Protein AF-A0A2V7YGU9-F1 (afdb_monomer_lite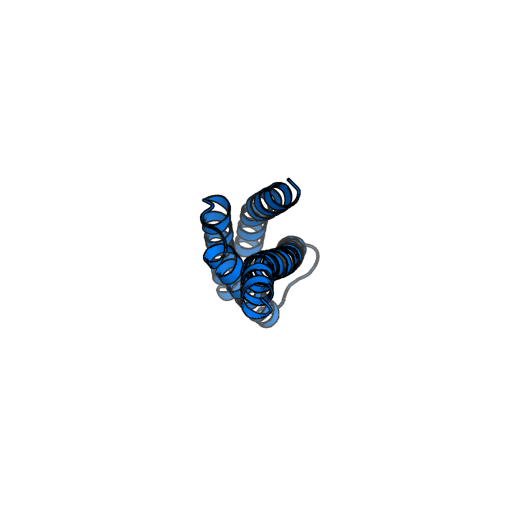)

Structure (mmCIF, N/CA/C/O backbone):
data_AF-A0A2V7YGU9-F1
#
_entry.id   AF-A0A2V7YGU9-F1
#
loop_
_atom_site.group_PDB
_atom_site.id
_atom_site.type_symbol
_atom_site.label_atom_id
_atom_site.label_alt_id
_atom_site.label_comp_id
_atom_site.label_asym_id
_atom_site.label_entity_id
_atom_site.label_seq_id
_atom_site.pdbx_PDB_ins_code
_atom_site.Cartn_x
_atom_site.Cartn_y
_atom_site.Cartn_z
_atom_site.occupancy
_atom_site.B_iso_or_equiv
_atom_site.auth_seq_id
_atom_site.auth_comp_id
_atom_site.auth_asym_id
_atom_site.auth_atom_id
_atom_site.pdbx_PDB_model_num
ATOM 1 N N . MET A 1 1 ? 8.454 -3.080 -47.180 1.00 52.47 1 MET A N 1
ATOM 2 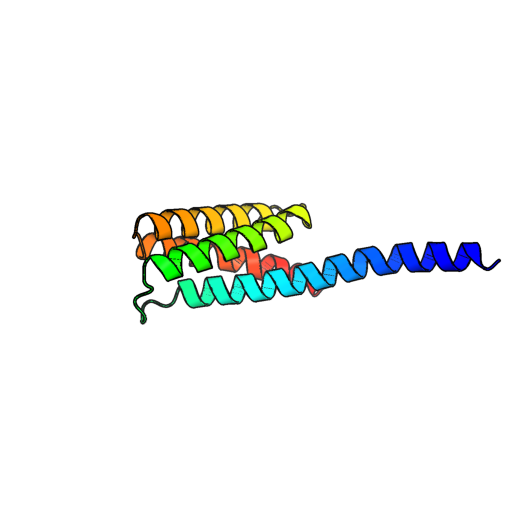C CA . MET A 1 1 ? 9.171 -2.154 -46.263 1.00 52.47 1 MET A CA 1
ATOM 3 C C . MET A 1 1 ? 8.288 -1.541 -45.167 1.00 52.47 1 MET A C 1
ATOM 5 O O . MET A 1 1 ? 8.814 -1.288 -44.095 1.00 52.47 1 MET A O 1
ATOM 9 N N . LYS A 1 2 ? 6.967 -1.371 -45.358 1.00 54.22 2 LYS A N 1
ATOM 10 C CA . LYS A 1 2 ? 6.048 -0.802 -44.342 1.00 54.22 2 LYS A CA 1
ATOM 11 C C . LYS A 1 2 ? 5.829 -1.676 -43.085 1.00 54.22 2 LYS A C 1
ATOM 13 O O . LYS A 1 2 ? 5.721 -1.150 -41.987 1.00 54.22 2 LYS A O 1
ATOM 18 N N . PHE A 1 3 ? 5.862 -3.005 -43.219 1.00 52.66 3 PHE A N 1
ATOM 19 C CA . PHE A 1 3 ? 5.619 -3.944 -42.105 1.00 52.66 3 PHE A CA 1
ATOM 20 C C . PHE A 1 3 ? 6.739 -3.979 -41.045 1.00 52.66 3 PHE A C 1
ATOM 22 O O . PHE A 1 3 ? 6.499 -4.241 -39.872 1.00 52.66 3 PHE A O 1
ATOM 29 N N . ARG A 1 4 ? 7.978 -3.682 -41.457 1.00 57.62 4 ARG A N 1
ATOM 30 C CA . ARG A 1 4 ? 9.174 -3.760 -40.602 1.00 57.62 4 ARG A CA 1
ATOM 31 C C . ARG A 1 4 ? 9.280 -2.564 -39.645 1.00 57.62 4 ARG A C 1
ATOM 33 O O . ARG A 1 4 ? 9.773 -2.716 -38.539 1.00 57.62 4 ARG A O 1
ATOM 40 N N . TRP A 1 5 ? 8.745 -1.411 -40.049 1.00 56.22 5 TRP A N 1
ATOM 41 C CA . TRP A 1 5 ? 8.640 -0.209 -39.213 1.00 56.22 5 TRP A CA 1
ATOM 42 C C . TRP A 1 5 ? 7.534 -0.328 -38.158 1.00 56.22 5 TRP A C 1
ATOM 44 O O . TRP A 1 5 ? 7.705 0.118 -37.029 1.00 56.22 5 TRP A O 1
ATOM 54 N N . MET A 1 6 ? 6.429 -0.995 -38.498 1.00 59.94 6 MET A N 1
ATOM 55 C CA . MET A 1 6 ? 5.297 -1.194 -37.592 1.00 59.94 6 MET A CA 1
ATOM 56 C C . MET A 1 6 ? 5.637 -2.148 -36.429 1.00 59.94 6 MET A C 1
ATOM 58 O O . MET A 1 6 ? 5.262 -1.885 -35.291 1.00 59.94 6 MET A O 1
ATOM 62 N N . LEU A 1 7 ? 6.434 -3.195 -36.682 1.00 59.97 7 LEU A N 1
ATOM 63 C CA . LEU A 1 7 ? 6.932 -4.108 -35.639 1.00 59.97 7 LEU A CA 1
ATOM 64 C C . LEU A 1 7 ? 7.889 -3.428 -34.644 1.00 59.97 7 LEU A C 1
ATOM 66 O O . LEU A 1 7 ? 7.816 -3.696 -33.447 1.00 59.97 7 LEU A O 1
ATOM 70 N N . ILE A 1 8 ? 8.753 -2.525 -35.118 1.00 61.25 8 ILE A N 1
ATOM 71 C CA . ILE A 1 8 ? 9.694 -1.783 -34.260 1.00 61.25 8 ILE A CA 1
ATOM 72 C C . ILE A 1 8 ? 8.944 -0.784 -33.364 1.00 61.25 8 ILE A C 1
ATOM 74 O O . ILE A 1 8 ? 9.257 -0.666 -32.183 1.00 61.25 8 ILE A O 1
ATOM 78 N N . LEU A 1 9 ? 7.904 -0.126 -33.886 1.00 59.97 9 LEU A N 1
ATOM 79 C CA . LEU A 1 9 ? 7.043 0.778 -33.113 1.00 59.97 9 LEU A CA 1
ATOM 80 C C . LEU A 1 9 ? 6.313 0.062 -31.964 1.00 59.97 9 LEU A C 1
ATOM 82 O O . LEU A 1 9 ? 6.293 0.566 -30.841 1.00 59.97 9 LEU A O 1
ATOM 86 N N . CYS A 1 10 ? 5.768 -1.134 -32.207 1.00 62.09 10 CYS A N 1
ATOM 87 C CA . CYS A 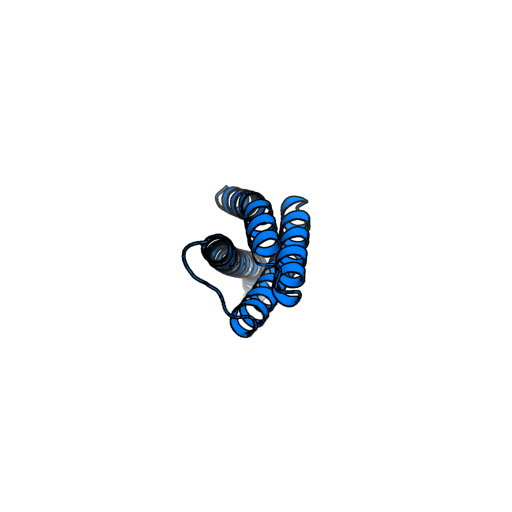1 10 ? 5.104 -1.914 -31.157 1.00 62.09 10 CYS A CA 1
ATOM 88 C C . CYS A 1 10 ? 6.071 -2.382 -30.056 1.00 62.09 10 CYS A C 1
ATOM 90 O O . CYS A 1 10 ? 5.699 -2.373 -28.885 1.00 62.09 10 CYS A O 1
ATOM 92 N N . LEU A 1 11 ? 7.312 -2.742 -30.404 1.00 61.66 11 LEU A N 1
ATOM 93 C CA . LEU A 1 11 ? 8.317 -3.206 -29.436 1.00 61.66 11 LEU A CA 1
ATOM 94 C C . LEU A 1 11 ? 8.737 -2.127 -28.427 1.00 61.66 11 LEU A C 1
ATOM 96 O O . LEU A 1 11 ? 9.128 -2.466 -27.314 1.00 61.66 11 LEU A O 1
ATOM 100 N N . VAL A 1 12 ? 8.626 -0.845 -28.785 1.00 61.94 12 VAL A N 1
ATOM 101 C CA . VAL A 1 12 ? 8.995 0.281 -27.908 1.00 61.94 12 VAL A CA 1
ATOM 102 C C . VAL A 1 12 ? 7.779 0.871 -27.182 1.00 61.94 12 VAL A C 1
ATOM 104 O O . VAL A 1 12 ? 7.884 1.268 -26.024 1.00 61.94 12 VAL A O 1
ATOM 107 N N . ALA A 1 13 ? 6.600 0.889 -27.812 1.00 60.03 13 ALA A N 1
ATOM 108 C CA . ALA A 1 13 ? 5.400 1.482 -27.217 1.00 60.03 13 ALA A CA 1
ATOM 109 C C . ALA A 1 13 ? 4.839 0.679 -26.026 1.00 60.03 13 ALA A C 1
ATOM 111 O O . ALA A 1 13 ? 4.389 1.266 -25.042 1.00 60.03 13 ALA A O 1
ATOM 112 N N . ILE A 1 14 ? 4.888 -0.656 -26.088 1.00 62.56 14 ILE A N 1
ATOM 113 C CA . ILE A 1 14 ? 4.382 -1.541 -25.023 1.00 62.56 14 ILE A CA 1
ATOM 114 C C . ILE A 1 14 ? 5.139 -1.350 -23.692 1.00 62.56 14 ILE A C 1
ATOM 116 O O . ILE A 1 14 ? 4.479 -1.131 -22.672 1.00 62.56 14 ILE A O 1
ATOM 120 N N . PRO A 1 15 ? 6.488 -1.400 -23.649 1.00 66.31 15 PRO A N 1
ATOM 121 C CA . PRO A 1 15 ? 7.214 -1.205 -22.395 1.00 66.31 15 PRO A CA 1
ATOM 122 C C . PRO A 1 15 ? 7.044 0.211 -21.833 1.00 66.31 15 PRO A C 1
ATOM 124 O O . PRO A 1 15 ? 6.949 0.368 -20.617 1.00 66.31 15 PRO A O 1
ATOM 127 N N . LEU A 1 16 ? 6.921 1.227 -22.695 1.00 65.62 16 LEU A N 1
ATOM 128 C CA . LEU A 1 16 ? 6.720 2.607 -22.257 1.00 65.62 16 LEU A CA 1
ATOM 129 C C . LEU A 1 16 ? 5.360 2.801 -21.570 1.00 65.62 16 LEU A C 1
ATOM 131 O O . LEU A 1 16 ? 5.305 3.347 -20.471 1.00 65.62 16 LEU A O 1
ATOM 135 N N . ALA A 1 17 ? 4.275 2.292 -22.162 1.00 65.69 17 ALA A N 1
ATOM 136 C CA . ALA A 1 17 ? 2.941 2.372 -21.564 1.00 65.69 17 ALA A CA 1
ATOM 137 C C . ALA A 1 17 ? 2.840 1.589 -20.238 1.00 65.69 17 ALA A C 1
ATOM 139 O O . ALA A 1 17 ? 2.196 2.030 -19.284 1.00 65.69 17 ALA A O 1
ATOM 140 N N . ALA A 1 18 ? 3.506 0.433 -20.142 1.00 69.75 18 ALA A N 1
ATOM 141 C CA . ALA A 1 18 ? 3.580 -0.326 -18.894 1.00 69.75 18 ALA A CA 1
ATOM 142 C C . ALA A 1 18 ? 4.326 0.452 -17.794 1.00 69.75 18 ALA A C 1
ATOM 144 O O . ALA A 1 18 ? 3.920 0.434 -16.630 1.00 69.75 18 ALA A O 1
ATOM 145 N N . GLN A 1 19 ? 5.387 1.177 -18.158 1.00 73.12 19 GLN A N 1
ATOM 146 C CA . GLN A 1 19 ? 6.162 1.994 -17.228 1.00 73.12 19 GLN A CA 1
ATOM 147 C C . GLN A 1 19 ? 5.389 3.223 -16.732 1.00 73.12 19 GLN A C 1
ATOM 149 O O . GLN A 1 19 ? 5.429 3.501 -15.532 1.00 73.12 19 GLN A O 1
ATOM 154 N N . THR A 1 20 ? 4.656 3.924 -17.603 1.00 74.12 20 THR A N 1
ATOM 155 C CA . THR A 1 20 ? 3.846 5.093 -17.213 1.00 74.12 20 THR A CA 1
ATOM 156 C C . THR A 1 20 ? 2.698 4.710 -16.285 1.00 74.12 20 THR A C 1
ATOM 158 O O . THR A 1 20 ? 2.478 5.376 -15.276 1.00 74.12 20 THR A O 1
ATOM 161 N N . ASN A 1 21 ? 2.010 3.600 -16.568 1.00 84.62 21 ASN A N 1
ATOM 162 C CA . ASN A 1 21 ? 0.920 3.115 -15.718 1.00 84.62 21 ASN A CA 1
ATOM 163 C C . ASN A 1 21 ? 1.428 2.702 -14.334 1.00 84.62 21 ASN A C 1
ATOM 165 O O . ASN A 1 21 ? 0.819 3.041 -13.324 1.00 84.62 21 ASN A O 1
ATOM 169 N N . ARG A 1 22 ? 2.589 2.040 -14.273 1.00 86.19 22 ARG A N 1
ATOM 170 C CA . ARG A 1 22 ? 3.233 1.691 -13.002 1.00 86.19 22 ARG A CA 1
ATOM 171 C C . ARG A 1 22 ? 3.613 2.929 -12.185 1.00 86.19 22 ARG A C 1
ATOM 173 O O . ARG A 1 22 ? 3.479 2.897 -10.968 1.00 86.19 22 ARG A O 1
ATOM 180 N N . ALA A 1 23 ? 4.080 4.000 -12.831 1.00 89.50 23 ALA A N 1
ATOM 181 C CA . ALA A 1 23 ? 4.430 5.245 -12.147 1.00 89.50 23 ALA A CA 1
ATOM 182 C C . ALA A 1 23 ? 3.189 5.894 -11.519 1.00 89.50 23 ALA A C 1
ATOM 184 O O . ALA A 1 23 ? 3.208 6.243 -10.343 1.00 89.50 23 ALA A O 1
ATOM 185 N N . ALA A 1 24 ? 2.095 5.979 -12.283 1.00 92.31 24 ALA A N 1
ATOM 186 C CA . ALA A 1 24 ? 0.825 6.513 -11.801 1.00 92.31 24 ALA A CA 1
ATOM 187 C C . ALA A 1 24 ? 0.249 5.679 -10.643 1.00 92.31 24 ALA A C 1
ATOM 189 O O . ALA A 1 24 ? -0.143 6.237 -9.619 1.00 92.31 24 ALA A O 1
ATOM 190 N N . ASP A 1 25 ? 0.260 4.347 -10.774 1.00 95.25 25 ASP A N 1
ATOM 191 C CA . ASP A 1 25 ? -0.177 3.433 -9.714 1.00 95.25 25 ASP A CA 1
ATOM 192 C C . ASP A 1 25 ? 0.646 3.620 -8.431 1.00 95.25 25 ASP A C 1
ATOM 194 O O . ASP A 1 25 ? 0.098 3.628 -7.328 1.00 95.25 25 ASP A O 1
ATOM 198 N N . LEU A 1 26 ? 1.964 3.786 -8.568 1.00 95.62 26 LEU A N 1
ATOM 199 C CA . LEU A 1 26 ? 2.864 3.967 -7.436 1.00 95.62 26 LEU A CA 1
ATOM 200 C C . LEU A 1 26 ? 2.643 5.308 -6.732 1.00 95.62 26 LEU A C 1
ATOM 202 O O . LEU A 1 26 ? 2.534 5.328 -5.509 1.00 95.62 26 LEU A O 1
ATOM 206 N N . SER A 1 27 ? 2.523 6.404 -7.484 1.00 96.50 27 SER A N 1
ATOM 207 C CA . SER A 1 27 ? 2.236 7.725 -6.916 1.00 96.50 27 SER A CA 1
ATOM 208 C C . SER A 1 27 ? 0.888 7.756 -6.197 1.00 96.50 27 SER A C 1
ATOM 210 O O . SER A 1 27 ? 0.781 8.320 -5.109 1.00 96.50 27 SER A O 1
ATOM 212 N N . HIS A 1 28 ? -0.131 7.105 -6.762 1.00 97.38 28 HIS A N 1
ATOM 213 C CA . HIS A 1 28 ? -1.429 6.993 -6.105 1.00 97.38 28 HIS A CA 1
ATOM 214 C C . HIS A 1 28 ? -1.328 6.184 -4.806 1.00 97.38 28 HIS A C 1
ATOM 216 O O . HIS A 1 28 ? -1.809 6.614 -3.757 1.00 97.38 28 HIS A O 1
ATOM 222 N N . LEU A 1 29 ? -0.634 5.045 -4.838 1.00 97.81 29 LEU A N 1
ATOM 223 C CA . LEU A 1 29 ? -0.433 4.240 -3.640 1.00 97.81 29 LEU A CA 1
ATOM 224 C C . LEU A 1 29 ? 0.334 5.010 -2.554 1.00 97.81 29 LEU A C 1
ATOM 226 O O . LEU A 1 29 ? -0.046 4.940 -1.392 1.00 97.81 29 LEU A O 1
ATOM 230 N N . GLN A 1 30 ? 1.361 5.787 -2.910 1.00 97.81 30 GLN A N 1
ATOM 231 C CA . GLN A 1 30 ? 2.090 6.636 -1.958 1.00 97.81 30 GLN A CA 1
ATOM 232 C C . GLN A 1 30 ? 1.178 7.657 -1.273 1.00 97.81 30 GLN A C 1
ATOM 234 O O . GLN A 1 30 ? 1.275 7.829 -0.060 1.00 97.81 30 GLN A O 1
ATOM 239 N N . ALA A 1 31 ? 0.275 8.299 -2.019 1.00 97.00 31 ALA A N 1
ATOM 240 C CA . ALA A 1 31 ? -0.683 9.242 -1.446 1.00 97.00 31 ALA A CA 1
ATOM 241 C C . ALA A 1 31 ? -1.600 8.563 -0.417 1.00 97.00 31 ALA A C 1
ATOM 243 O O . ALA A 1 31 ? -1.760 9.078 0.687 1.00 97.00 31 ALA A O 1
ATOM 244 N N . ILE A 1 32 ? -2.121 7.372 -0.735 1.00 96.44 32 ILE A N 1
ATOM 245 C CA . ILE A 1 32 ? -2.931 6.581 0.202 1.00 96.44 32 ILE A CA 1
ATOM 246 C C . ILE A 1 32 ? -2.126 6.215 1.454 1.00 96.44 32 ILE A C 1
ATOM 248 O O . ILE A 1 32 ? -2.626 6.346 2.566 1.00 96.44 32 ILE A O 1
ATOM 252 N N . LEU A 1 33 ? -0.880 5.764 1.292 1.00 97.00 33 LEU A N 1
ATOM 253 C CA . LEU A 1 33 ? -0.021 5.382 2.415 1.00 97.00 33 LEU A CA 1
ATOM 254 C C . LEU A 1 33 ? 0.318 6.571 3.323 1.00 97.00 33 LEU A C 1
ATOM 256 O O . LEU A 1 33 ? 0.420 6.404 4.537 1.00 97.00 33 LEU A O 1
ATOM 260 N N . LEU A 1 34 ? 0.506 7.762 2.754 1.00 95.88 34 LEU A N 1
ATOM 261 C CA . LEU A 1 34 ? 0.727 8.993 3.513 1.00 95.88 34 LEU A CA 1
ATOM 262 C C . LEU A 1 34 ? -0.533 9.420 4.268 1.00 95.88 34 LEU A C 1
ATOM 264 O O . LEU A 1 34 ? -0.453 9.726 5.455 1.00 95.88 34 LEU A O 1
ATOM 268 N N . ASP A 1 35 ? -1.692 9.395 3.611 1.00 92.81 35 ASP A N 1
ATOM 269 C CA . ASP A 1 35 ? -2.964 9.755 4.241 1.00 92.81 35 ASP A CA 1
ATOM 270 C C . ASP A 1 35 ? -3.354 8.765 5.348 1.00 92.81 35 ASP A C 1
ATOM 272 O O . ASP A 1 35 ? -3.736 9.165 6.446 1.00 92.81 35 ASP A O 1
ATOM 276 N N . ALA A 1 36 ? -3.133 7.467 5.123 1.00 93.00 36 ALA A N 1
ATOM 277 C CA . ALA A 1 36 ? -3.375 6.418 6.109 1.00 93.00 36 ALA A CA 1
ATOM 278 C C . ALA A 1 36 ? -2.543 6.591 7.388 1.00 93.00 36 ALA A C 1
ATOM 280 O O . ALA A 1 36 ? -2.966 6.121 8.440 1.00 93.00 36 ALA A O 1
ATOM 281 N N . GLN A 1 37 ? -1.383 7.256 7.318 1.00 93.06 37 GLN A N 1
ATOM 282 C CA . GLN A 1 37 ? -0.540 7.565 8.478 1.00 93.06 37 GLN A CA 1
ATOM 283 C C . GLN A 1 37 ? -1.017 8.789 9.268 1.00 93.06 37 GLN A C 1
ATOM 285 O O . GLN A 1 37 ? -0.530 9.017 10.375 1.00 93.06 37 GLN A O 1
ATOM 290 N N . ASN A 1 38 ? -1.974 9.561 8.749 1.00 88.94 38 ASN A N 1
ATOM 291 C CA . ASN A 1 38 ? -2.507 10.722 9.443 1.00 88.94 38 ASN A CA 1
ATOM 292 C C . ASN A 1 38 ? -3.307 10.285 10.684 1.00 88.94 38 ASN A C 1
ATOM 294 O O . ASN A 1 38 ? -4.319 9.579 10.619 1.00 88.94 38 ASN A O 1
ATOM 298 N N . ASP A 1 39 ? -2.835 10.693 11.854 1.00 85.62 39 ASP A N 1
ATOM 299 C CA . ASP A 1 39 ? -3.454 10.405 13.146 1.00 85.62 39 ASP A CA 1
ATOM 300 C C . ASP A 1 39 ? -4.424 11.501 13.604 1.00 85.62 39 ASP A C 1
ATOM 302 O O . ASP A 1 39 ? -5.198 11.286 14.535 1.00 85.62 39 ASP A O 1
ATOM 306 N N . LYS A 1 40 ? -4.451 12.644 12.909 1.00 84.81 40 LYS A N 1
ATOM 307 C CA . LYS A 1 40 ? -5.308 13.791 13.240 1.00 84.81 40 LYS A CA 1
ATOM 308 C C . LYS A 1 40 ? -6.754 13.629 12.783 1.00 84.81 40 LYS A C 1
ATOM 310 O O . LYS A 1 40 ? -7.608 14.415 13.185 1.00 84.81 40 LYS A O 1
ATOM 315 N N . VAL A 1 41 ? -7.027 12.644 11.928 1.00 81.44 41 VAL A N 1
ATOM 316 C CA . VAL A 1 41 ? -8.358 12.372 11.382 1.00 81.44 41 VAL A CA 1
ATOM 317 C C . VAL A 1 41 ? -8.771 10.952 11.742 1.00 81.44 41 VAL A C 1
ATOM 319 O O . VAL A 1 41 ? -8.040 9.984 11.519 1.00 81.44 41 VAL A O 1
ATOM 322 N N . THR A 1 42 ? -9.978 10.817 12.285 1.00 82.38 42 THR A N 1
ATOM 323 C CA . THR A 1 42 ? -10.610 9.511 12.466 1.00 82.38 42 THR A CA 1
ATOM 324 C C . THR A 1 42 ? -11.169 9.048 11.128 1.00 82.38 42 THR A C 1
ATOM 326 O O . THR A 1 42 ? -12.176 9.568 10.651 1.00 82.38 42 THR A O 1
ATOM 329 N N . ILE A 1 43 ? -10.522 8.056 10.522 1.00 82.19 43 ILE A N 1
ATOM 330 C CA . ILE A 1 43 ? -11.008 7.419 9.299 1.00 82.19 43 ILE A CA 1
ATOM 331 C C . ILE A 1 43 ? -12.107 6.415 9.676 1.00 82.19 43 ILE A C 1
ATOM 333 O O . ILE A 1 43 ? -11.898 5.518 10.496 1.00 82.19 43 ILE A O 1
ATOM 337 N N . GLY A 1 44 ? -13.297 6.584 9.095 1.00 85.00 44 GLY A N 1
ATOM 338 C CA . GLY A 1 44 ? -14.427 5.679 9.306 1.00 85.00 44 GLY A CA 1
ATOM 339 C C . GLY A 1 44 ? -14.179 4.291 8.708 1.00 85.00 44 GLY A C 1
ATOM 340 O O . GLY A 1 44 ? -13.451 4.149 7.727 1.00 85.00 44 GLY A O 1
ATOM 341 N N . ALA A 1 45 ? -14.818 3.260 9.267 1.00 85.12 45 ALA A N 1
ATOM 342 C CA . ALA A 1 45 ? -14.609 1.865 8.860 1.00 85.12 45 ALA A CA 1
ATO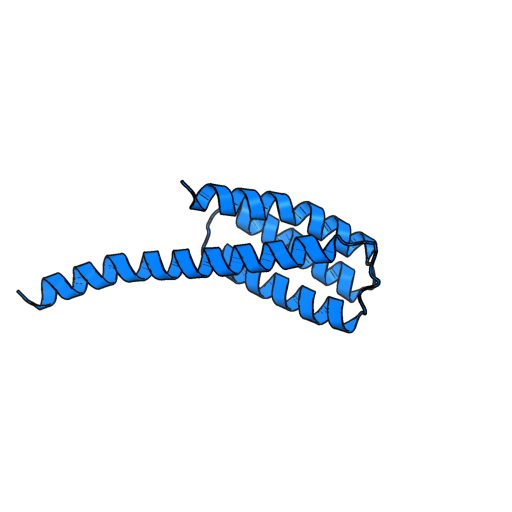M 343 C C . ALA A 1 45 ? -14.870 1.610 7.360 1.00 85.12 45 ALA A C 1
ATOM 345 O O . ALA A 1 45 ? -14.126 0.871 6.716 1.00 85.12 45 ALA A O 1
ATOM 346 N N . ASP A 1 46 ? -15.885 2.254 6.776 1.00 89.06 46 ASP A N 1
ATOM 347 C CA . ASP A 1 46 ? -16.162 2.133 5.341 1.00 89.06 46 ASP A CA 1
ATOM 348 C C . ASP A 1 46 ? -15.085 2.773 4.468 1.00 89.06 46 ASP A C 1
ATOM 350 O O . ASP A 1 46 ? -14.702 2.198 3.448 1.00 89.06 46 ASP A O 1
ATOM 354 N N . VAL A 1 47 ? -14.560 3.924 4.890 1.00 90.25 47 VAL A N 1
ATOM 355 C CA . VAL A 1 47 ? -13.463 4.602 4.191 1.00 90.25 47 VAL A CA 1
ATOM 356 C C . VAL A 1 47 ? -12.218 3.724 4.245 1.00 90.25 47 VAL A C 1
ATOM 358 O O . VAL A 1 47 ? -11.634 3.421 3.211 1.00 90.25 47 VAL A O 1
ATOM 361 N N . TRP A 1 48 ? -11.886 3.200 5.426 1.00 89.25 48 TRP A N 1
ATOM 362 C CA . TRP A 1 48 ? -10.800 2.239 5.618 1.00 89.25 48 TRP A CA 1
ATOM 363 C C . TRP A 1 48 ? -10.900 1.028 4.693 1.00 89.25 48 TRP A C 1
ATOM 365 O O . TRP A 1 48 ? -9.918 0.625 4.069 1.00 89.25 48 TRP A O 1
ATOM 375 N N . ARG A 1 49 ? -12.098 0.452 4.574 1.00 89.06 49 ARG A N 1
ATOM 376 C CA . ARG A 1 49 ? -12.357 -0.693 3.703 1.00 89.06 49 ARG A CA 1
ATOM 377 C C . ARG A 1 49 ? -12.169 -0.340 2.227 1.00 89.06 49 ARG A C 1
ATOM 379 O O . ARG A 1 49 ? -11.545 -1.116 1.506 1.00 89.06 49 ARG A O 1
ATOM 386 N N . ILE A 1 50 ? -12.718 0.785 1.769 1.00 92.88 50 ILE A N 1
ATOM 387 C CA . ILE A 1 50 ? -12.618 1.226 0.369 1.00 92.88 50 ILE A CA 1
ATOM 388 C C . ILE A 1 50 ? -11.158 1.525 0.022 1.00 92.88 50 ILE A C 1
ATOM 390 O O . ILE A 1 50 ? -10.603 0.886 -0.873 1.00 92.88 50 ILE A O 1
ATOM 394 N N . THR A 1 51 ? -10.518 2.405 0.790 1.00 93.19 51 THR A N 1
ATOM 395 C CA . THR A 1 51 ? -9.133 2.830 0.577 1.00 93.19 51 THR A CA 1
ATOM 396 C C . THR A 1 51 ? -8.156 1.660 0.710 1.00 93.19 51 THR A C 1
ATOM 398 O O . THR A 1 51 ? -7.242 1.511 -0.098 1.00 93.19 51 THR A O 1
ATOM 401 N N . GLY A 1 52 ? -8.370 0.757 1.673 1.00 94.44 52 GLY A N 1
ATOM 402 C CA . GLY A 1 52 ? -7.560 -0.452 1.828 1.00 94.44 52 GLY A CA 1
ATOM 403 C C . GLY A 1 52 ? -7.675 -1.410 0.637 1.00 94.44 52 GLY A C 1
ATOM 404 O O . GLY A 1 52 ? -6.671 -1.966 0.191 1.00 94.44 52 GLY A O 1
ATOM 405 N N . ASN A 1 53 ? -8.875 -1.594 0.078 1.00 96.00 53 ASN A N 1
ATOM 406 C CA . ASN A 1 53 ? -9.066 -2.426 -1.114 1.00 96.00 53 ASN A CA 1
ATOM 407 C C . ASN A 1 53 ? -8.408 -1.806 -2.356 1.00 96.00 53 ASN A C 1
ATOM 409 O O . ASN A 1 53 ? -7.788 -2.522 -3.145 1.00 96.00 53 ASN A O 1
ATOM 413 N N . GLU A 1 54 ? -8.516 -0.488 -2.517 1.00 97.25 54 GLU A N 1
ATOM 414 C CA . GLU A 1 54 ? -7.850 0.251 -3.589 1.00 97.25 54 GLU A CA 1
ATOM 415 C C . GLU A 1 54 ? -6.325 0.142 -3.488 1.00 97.25 54 GLU A C 1
ATOM 417 O O . GLU A 1 54 ? -5.666 -0.225 -4.465 1.00 97.25 54 GLU A O 1
ATOM 422 N N . ALA A 1 55 ? -5.770 0.344 -2.290 1.00 97.69 55 ALA A N 1
ATOM 423 C CA . ALA A 1 55 ? -4.346 0.180 -2.035 1.00 97.69 55 ALA A CA 1
ATOM 424 C C . ALA A 1 55 ? -3.863 -1.227 -2.421 1.00 97.69 55 ALA A C 1
ATOM 426 O O . ALA A 1 55 ? -2.859 -1.377 -3.122 1.00 97.69 55 ALA A O 1
ATOM 427 N N . VAL A 1 56 ? -4.603 -2.274 -2.034 1.00 98.19 56 VAL A N 1
ATOM 428 C CA . VAL A 1 56 ? -4.281 -3.662 -2.404 1.00 98.19 56 VAL A CA 1
ATOM 429 C C . VAL A 1 56 ? -4.331 -3.865 -3.920 1.00 98.19 56 VAL A C 1
ATOM 431 O O . VAL A 1 56 ? -3.462 -4.548 -4.471 1.00 98.19 56 VAL A O 1
ATOM 434 N N . ALA A 1 57 ? -5.309 -3.280 -4.615 1.00 97.94 57 ALA A N 1
ATOM 435 C CA . ALA A 1 57 ? -5.404 -3.369 -6.069 1.00 97.94 57 ALA A CA 1
ATOM 436 C C . ALA A 1 57 ? -4.192 -2.720 -6.759 1.00 97.94 57 ALA A C 1
ATOM 438 O O . ALA A 1 57 ? -3.590 -3.345 -7.637 1.00 97.94 57 ALA A O 1
ATOM 439 N N . LEU A 1 58 ? -3.795 -1.520 -6.325 1.00 97.69 58 LEU A N 1
ATOM 440 C CA . LEU A 1 58 ? -2.599 -0.816 -6.803 1.00 97.69 58 LEU A CA 1
ATOM 441 C C . LEU A 1 58 ? -1.331 -1.642 -6.550 1.00 97.69 58 LEU A C 1
ATOM 443 O O . LEU A 1 58 ? -0.573 -1.930 -7.477 1.00 97.69 58 LEU A O 1
ATOM 447 N N . ALA A 1 59 ? -1.137 -2.116 -5.318 1.00 97.25 59 ALA A N 1
ATOM 448 C CA . ALA A 1 59 ? 0.032 -2.906 -4.944 1.00 97.25 59 ALA A CA 1
ATOM 449 C C . ALA A 1 59 ? 0.127 -4.230 -5.723 1.00 97.25 59 ALA A C 1
ATOM 451 O O . ALA A 1 59 ? 1.220 -4.658 -6.097 1.00 97.25 59 ALA A O 1
ATOM 452 N N . ASN A 1 60 ? -1.007 -4.874 -6.024 1.00 96.50 60 ASN A N 1
ATOM 453 C CA . ASN A 1 60 ? -1.033 -6.064 -6.874 1.00 96.50 60 ASN A CA 1
ATOM 454 C C . ASN A 1 60 ? -0.597 -5.748 -8.317 1.00 96.50 60 ASN A C 1
ATOM 456 O O . ASN A 1 60 ? 0.170 -6.527 -8.883 1.00 96.50 60 ASN A O 1
ATOM 460 N N . ARG A 1 61 ? -1.034 -4.625 -8.912 1.00 95.06 61 ARG A N 1
ATOM 461 C CA . ARG A 1 61 ? -0.602 -4.217 -10.266 1.00 95.06 61 ARG A CA 1
ATOM 462 C C . ARG A 1 61 ? 0.887 -3.873 -10.318 1.00 95.06 61 ARG A C 1
ATOM 464 O O . ARG A 1 61 ? 1.598 -4.310 -11.227 1.00 95.06 61 ARG A O 1
ATOM 471 N N . ILE A 1 62 ? 1.388 -3.170 -9.304 1.00 94.38 62 ILE A N 1
ATOM 472 C CA . ILE A 1 62 ? 2.818 -2.861 -9.163 1.00 94.38 62 ILE A CA 1
ATOM 473 C C . ILE A 1 62 ? 3.636 -4.156 -9.047 1.00 94.38 62 ILE A C 1
ATOM 475 O O . ILE A 1 62 ? 4.616 -4.330 -9.768 1.00 94.38 62 ILE A O 1
ATOM 479 N N . ALA A 1 63 ? 3.214 -5.102 -8.204 1.00 93.12 63 ALA A N 1
ATOM 480 C CA . ALA A 1 63 ? 3.900 -6.385 -8.045 1.00 93.12 63 ALA A CA 1
ATOM 481 C C . ALA A 1 63 ? 3.808 -7.279 -9.294 1.00 93.12 63 ALA A C 1
ATOM 483 O O . ALA A 1 63 ? 4.751 -8.000 -9.601 1.00 93.12 63 ALA A O 1
ATOM 484 N N . ALA A 1 64 ? 2.707 -7.228 -10.047 1.00 90.56 64 ALA A N 1
ATOM 485 C CA . ALA A 1 64 ? 2.586 -7.959 -11.309 1.00 90.56 64 ALA A CA 1
ATOM 486 C C . ALA A 1 64 ? 3.531 -7.411 -12.394 1.00 90.56 64 ALA A C 1
ATOM 488 O O . ALA A 1 64 ? 4.015 -8.165 -13.236 1.00 90.56 64 ALA A O 1
ATOM 489 N N . SER A 1 65 ? 3.817 -6.107 -12.356 1.00 86.50 65 SER A N 1
ATOM 490 C CA . SER A 1 65 ? 4.705 -5.422 -13.304 1.00 86.50 65 SER A CA 1
ATOM 491 C C . SER A 1 65 ? 6.170 -5.332 -12.845 1.00 86.50 65 SER A C 1
ATOM 493 O O . SER A 1 65 ? 7.009 -4.803 -13.575 1.00 86.50 65 SER A O 1
ATOM 495 N N . SER A 1 66 ? 6.515 -5.849 -11.657 1.00 85.88 66 SER A N 1
ATOM 496 C CA . SER A 1 66 ? 7.856 -5.741 -11.072 1.00 85.88 66 SER A CA 1
ATOM 497 C C . SER A 1 66 ? 8.298 -7.027 -10.374 1.00 85.88 66 SER A C 1
ATOM 499 O O . SER A 1 66 ? 7.621 -7.542 -9.492 1.00 85.88 66 SER A O 1
ATOM 501 N N . LYS A 1 67 ? 9.501 -7.515 -10.702 1.00 86.12 67 LYS A N 1
ATOM 502 C CA . LYS A 1 67 ? 10.120 -8.679 -10.035 1.00 86.12 67 LYS A CA 1
ATOM 503 C C . LYS A 1 67 ? 10.901 -8.315 -8.761 1.00 86.12 67 LYS A C 1
ATOM 505 O O . LYS A 1 67 ? 11.562 -9.174 -8.183 1.00 86.12 67 LYS A O 1
ATOM 510 N N . SER A 1 68 ? 10.860 -7.051 -8.337 1.00 91.75 68 SER A N 1
ATOM 511 C CA . SER A 1 68 ? 11.612 -6.558 -7.178 1.00 91.75 68 SER A CA 1
ATOM 512 C C . SER A 1 68 ? 11.099 -7.152 -5.857 1.00 91.75 68 SER A C 1
ATOM 514 O O . SER A 1 68 ? 9.893 -7.329 -5.676 1.00 91.75 68 SER A O 1
ATOM 516 N N . SER A 1 69 ? 11.998 -7.422 -4.901 1.00 95.06 69 SER A N 1
ATOM 517 C CA . SER A 1 69 ? 11.610 -7.725 -3.512 1.00 95.06 69 SER A CA 1
ATOM 518 C C . SER A 1 69 ? 10.802 -6.585 -2.901 1.00 95.06 69 SER A C 1
ATOM 520 O O . SER A 1 69 ? 9.735 -6.852 -2.366 1.00 95.06 69 SER A O 1
ATOM 522 N N . ALA A 1 70 ? 11.199 -5.331 -3.138 1.00 96.44 70 ALA A N 1
ATOM 523 C CA . ALA A 1 70 ? 10.478 -4.159 -2.647 1.00 96.44 70 ALA A CA 1
ATOM 524 C C . ALA A 1 70 ? 9.010 -4.131 -3.105 1.00 96.44 70 ALA A C 1
ATOM 526 O O . ALA A 1 70 ? 8.133 -3.757 -2.338 1.00 96.44 70 ALA A O 1
ATOM 527 N N . ALA A 1 71 ? 8.700 -4.591 -4.325 1.00 96.19 71 ALA A N 1
ATOM 528 C CA . ALA A 1 71 ? 7.312 -4.682 -4.791 1.00 96.19 71 ALA A CA 1
ATOM 529 C C . ALA A 1 71 ? 6.510 -5.772 -4.062 1.00 96.19 71 ALA A C 1
ATOM 531 O O . ALA A 1 71 ? 5.306 -5.620 -3.844 1.00 96.19 71 ALA A O 1
ATOM 532 N N . ARG A 1 72 ? 7.165 -6.868 -3.663 1.00 96.75 72 ARG A N 1
ATOM 533 C CA . ARG A 1 72 ? 6.540 -7.925 -2.858 1.00 96.75 72 ARG A CA 1
ATOM 534 C C . ARG A 1 72 ? 6.310 -7.458 -1.424 1.00 96.75 72 ARG A C 1
ATOM 536 O O . ARG A 1 72 ? 5.204 -7.653 -0.931 1.00 96.75 72 ARG A O 1
ATOM 543 N N . ASP A 1 73 ? 7.298 -6.808 -0.819 1.00 98.12 73 ASP A N 1
ATOM 544 C CA . ASP A 1 73 ? 7.245 -6.311 0.561 1.00 98.12 73 ASP A CA 1
ATOM 545 C C . ASP A 1 73 ? 6.230 -5.168 0.703 1.00 98.12 73 ASP A C 1
ATOM 547 O O . ASP A 1 73 ? 5.375 -5.205 1.588 1.00 98.12 73 ASP A O 1
ATOM 551 N N . LEU A 1 74 ? 6.206 -4.238 -0.262 1.00 98.31 74 LEU A N 1
ATOM 552 C CA . LEU A 1 74 ? 5.158 -3.224 -0.402 1.00 98.31 74 LEU A CA 1
ATOM 553 C C . LEU A 1 74 ? 3.766 -3.863 -0.392 1.00 98.31 74 LEU A C 1
ATOM 555 O O . LEU A 1 74 ? 2.889 -3.470 0.376 1.00 98.31 74 LEU A O 1
ATOM 559 N N . ARG A 1 75 ? 3.556 -4.881 -1.232 1.00 98.19 75 ARG A N 1
ATOM 560 C CA . ARG A 1 75 ? 2.270 -5.577 -1.324 1.00 98.19 75 ARG A CA 1
ATOM 561 C C . ARG A 1 75 ? 1.911 -6.307 -0.031 1.00 98.19 75 ARG A C 1
ATOM 563 O O . ARG A 1 75 ? 0.729 -6.362 0.301 1.00 98.19 75 ARG A O 1
ATOM 570 N N . THR A 1 76 ? 2.885 -6.875 0.675 1.00 98.56 76 THR A N 1
ATOM 571 C CA . THR A 1 76 ? 2.663 -7.526 1.973 1.00 98.56 76 THR A CA 1
ATOM 572 C C . THR A 1 76 ? 2.124 -6.522 2.984 1.00 98.56 76 THR A C 1
ATOM 574 O O . THR A 1 76 ? 1.009 -6.699 3.468 1.00 98.56 76 THR A O 1
ATOM 577 N N . HIS A 1 77 ? 2.832 -5.418 3.216 1.00 98.38 77 HIS A N 1
ATOM 578 C CA . HIS A 1 77 ? 2.405 -4.433 4.207 1.00 98.38 77 HIS A CA 1
ATOM 579 C C . HIS A 1 77 ? 1.106 -3.718 3.825 1.00 98.38 77 HIS A C 1
ATOM 581 O O . HIS A 1 77 ? 0.278 -3.452 4.685 1.00 98.38 77 HIS A O 1
ATOM 587 N N . VAL A 1 78 ? 0.840 -3.486 2.537 1.00 98.44 78 VAL A N 1
ATOM 588 C CA . VAL A 1 78 ? -0.457 -2.941 2.097 1.00 98.44 78 VAL A CA 1
ATOM 589 C C . VAL A 1 78 ? -1.624 -3.889 2.415 1.00 98.44 78 VAL A C 1
ATOM 591 O O . VAL A 1 78 ? -2.714 -3.435 2.770 1.00 98.44 78 VAL A O 1
ATOM 594 N N . ARG A 1 79 ? -1.422 -5.210 2.320 1.00 98.12 79 ARG A N 1
ATOM 595 C CA . ARG A 1 79 ? -2.446 -6.196 2.710 1.00 98.12 79 ARG A CA 1
ATOM 596 C C . ARG A 1 79 ? -2.667 -6.201 4.214 1.00 98.12 79 ARG A C 1
ATOM 598 O O . ARG A 1 79 ? -3.812 -6.172 4.648 1.00 98.12 79 ARG A O 1
ATOM 605 N N . GLU A 1 80 ? -1.588 -6.172 4.986 1.00 98.25 80 GLU A N 1
ATOM 606 C CA . GLU A 1 80 ? -1.660 -6.108 6.446 1.00 98.25 80 GLU A CA 1
ATOM 607 C C . GLU A 1 80 ? -2.330 -4.812 6.925 1.00 98.25 80 GLU A C 1
ATOM 609 O O . GLU A 1 80 ? -3.181 -4.853 7.809 1.00 98.25 80 GLU A O 1
ATOM 614 N N . MET A 1 81 ? -2.041 -3.678 6.274 1.00 97.06 81 MET A N 1
ATOM 615 C CA . MET A 1 81 ? -2.729 -2.405 6.502 1.00 97.06 81 MET A CA 1
ATOM 616 C C . MET A 1 81 ? -4.237 -2.553 6.299 1.00 97.06 81 MET A C 1
ATOM 618 O O . MET A 1 81 ? -5.017 -2.177 7.172 1.00 97.06 81 MET A O 1
ATOM 622 N N . ARG A 1 82 ? -4.661 -3.121 5.162 1.00 96.44 82 ARG A N 1
ATOM 623 C CA . ARG A 1 82 ? -6.079 -3.358 4.865 1.00 96.44 82 ARG A CA 1
ATOM 624 C C . ARG A 1 82 ? -6.715 -4.299 5.887 1.00 96.44 82 ARG A C 1
ATOM 626 O O . ARG A 1 82 ? -7.851 -4.073 6.294 1.00 96.44 82 ARG A O 1
ATOM 633 N N . ASP A 1 83 ? -6.017 -5.351 6.296 1.00 96.75 83 ASP A N 1
ATOM 634 C CA . ASP A 1 83 ? -6.546 -6.328 7.248 1.00 96.75 83 ASP A CA 1
ATOM 635 C C . ASP A 1 83 ? -6.686 -5.744 8.657 1.00 96.75 83 ASP A C 1
ATOM 637 O O . ASP A 1 83 ? -7.689 -6.008 9.322 1.00 96.75 83 ASP A O 1
ATOM 641 N N . ALA A 1 84 ? -5.737 -4.914 9.098 1.00 94.06 84 ALA A N 1
ATOM 642 C CA . ALA A 1 84 ? -5.854 -4.142 10.332 1.00 94.06 84 ALA A CA 1
ATOM 643 C C . ALA A 1 84 ? -7.032 -3.156 10.253 1.00 94.06 84 ALA A C 1
ATOM 645 O O . ALA A 1 84 ? -7.890 -3.133 11.136 1.00 94.06 84 ALA A O 1
ATOM 646 N N . ALA A 1 85 ? -7.150 -2.433 9.136 1.00 91.19 85 ALA A N 1
ATOM 647 C CA . ALA A 1 85 ? -8.222 -1.474 8.896 1.00 91.19 85 ALA A CA 1
ATOM 648 C C . ALA A 1 85 ? -9.622 -2.123 8.949 1.00 91.19 85 ALA A C 1
ATOM 650 O O . ALA A 1 85 ? -10.527 -1.602 9.599 1.00 91.19 85 ALA A O 1
ATOM 651 N N . VAL A 1 86 ? -9.799 -3.305 8.343 1.00 90.50 86 VAL A N 1
ATOM 652 C CA . VAL A 1 86 ? -11.067 -4.065 8.380 1.00 90.50 86 VAL A CA 1
ATOM 653 C C . VAL A 1 86 ? -11.397 -4.590 9.782 1.00 90.50 86 VAL A C 1
ATOM 655 O O . VAL A 1 86 ? -12.571 -4.736 10.117 1.00 90.50 86 VAL A O 1
ATOM 658 N N . LYS A 1 87 ? -10.389 -4.845 10.620 1.00 91.88 87 LYS A N 1
ATOM 659 C CA . LYS A 1 87 ? -10.572 -5.244 12.026 1.00 91.88 87 LYS A CA 1
ATOM 660 C C . LYS A 1 87 ? -10.837 -4.058 12.963 1.00 91.88 87 LYS A C 1
ATOM 662 O O . LYS A 1 87 ? -11.031 -4.274 14.154 1.00 91.88 87 LYS A O 1
ATOM 667 N N . GLY A 1 88 ? -10.836 -2.825 12.451 1.00 87.94 88 GLY A N 1
ATOM 668 C CA . GLY A 1 88 ? -10.940 -1.611 13.264 1.00 87.94 88 GLY A CA 1
ATOM 669 C C . GLY A 1 88 ? -9.645 -1.244 14.000 1.00 87.94 88 GLY A C 1
ATOM 670 O O . GLY A 1 88 ? -9.657 -0.352 14.846 1.00 87.94 88 GLY A O 1
ATOM 671 N N . ASP A 1 89 ? -8.525 -1.893 13.676 1.00 91.06 89 ASP A N 1
ATOM 672 C CA . ASP A 1 89 ? -7.211 -1.589 14.237 1.00 91.06 89 ASP A CA 1
ATOM 673 C C . ASP A 1 89 ? -6.538 -0.462 13.441 1.00 91.06 89 ASP A C 1
ATOM 675 O O . ASP A 1 89 ? -5.716 -0.673 12.545 1.00 91.06 89 ASP A O 1
ATOM 679 N N . ALA A 1 90 ? -6.916 0.774 13.769 1.00 90.00 90 ALA A N 1
ATOM 680 C CA . ALA A 1 90 ? -6.365 1.961 13.124 1.00 90.00 90 ALA A CA 1
ATOM 681 C C . ALA A 1 90 ? -4.865 2.163 13.420 1.00 90.00 90 ALA A C 1
ATOM 683 O O . ALA A 1 90 ? -4.159 2.769 12.615 1.00 90.00 90 ALA A O 1
ATOM 684 N N . ALA A 1 91 ? -4.365 1.681 14.563 1.00 92.12 91 ALA A N 1
ATOM 685 C CA . ALA A 1 91 ? -2.947 1.777 14.908 1.00 92.12 91 ALA A CA 1
ATOM 686 C C . ALA A 1 91 ? -2.113 0.805 14.062 1.00 92.12 91 ALA A C 1
ATOM 688 O O . ALA A 1 91 ? -1.107 1.209 13.476 1.00 92.12 91 ALA A O 1
ATOM 689 N N . GLY A 1 92 ? -2.576 -0.439 13.921 1.00 94.19 92 GLY A N 1
ATOM 690 C CA . GLY A 1 92 ? -1.989 -1.423 13.017 1.00 94.19 92 GLY A CA 1
ATOM 691 C C . GLY A 1 92 ? -2.014 -0.950 11.566 1.00 94.19 92 GLY A C 1
ATOM 692 O O . GLY A 1 92 ? -0.985 -0.994 10.894 1.00 94.19 92 GLY A O 1
ATOM 693 N N . ALA A 1 93 ? -3.139 -0.398 11.096 1.00 94.00 93 ALA A N 1
ATOM 694 C CA . ALA A 1 93 ? -3.238 0.149 9.742 1.00 94.00 93 ALA A CA 1
ATOM 695 C C . ALA A 1 93 ? -2.177 1.235 9.484 1.00 94.00 93 ALA A C 1
ATOM 697 O O . ALA A 1 93 ? -1.434 1.152 8.506 1.00 94.00 93 ALA A O 1
ATOM 698 N N . ARG A 1 94 ? -2.029 2.197 10.405 1.00 94.44 94 ARG A N 1
ATOM 699 C CA . ARG A 1 94 ? -0.985 3.237 10.343 1.00 94.44 94 ARG A CA 1
ATOM 700 C C . ARG A 1 94 ? 0.424 2.655 10.333 1.00 94.44 94 ARG A C 1
ATOM 702 O O . ARG A 1 94 ? 1.255 3.074 9.532 1.00 94.44 94 ARG A O 1
ATOM 709 N N . SER A 1 95 ? 0.689 1.683 11.202 1.00 96.88 95 SER A N 1
ATOM 710 C CA . SER A 1 95 ? 1.998 1.034 11.299 1.00 96.88 95 SER A CA 1
ATOM 711 C C . SER A 1 95 ? 2.381 0.347 9.986 1.00 96.88 95 SER A C 1
ATOM 713 O O . SER A 1 95 ? 3.455 0.604 9.442 1.00 96.88 95 SER A O 1
ATOM 715 N N . HIS A 1 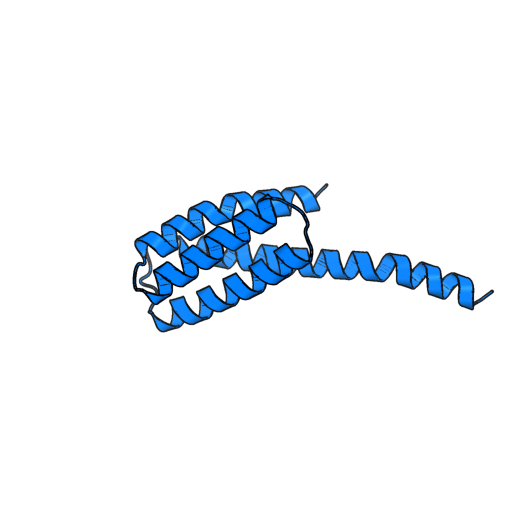96 ? 1.478 -0.453 9.418 1.00 97.94 96 HIS A N 1
ATOM 716 C CA . HIS A 1 96 ? 1.713 -1.121 8.141 1.00 97.94 96 HIS A CA 1
ATOM 717 C C . HIS A 1 96 ? 1.812 -0.135 6.971 1.00 97.94 96 HIS A C 1
ATOM 719 O O . HIS A 1 96 ? 2.632 -0.341 6.077 1.00 97.94 96 HIS A O 1
ATOM 725 N N . ALA A 1 97 ? 1.063 0.972 6.994 1.00 97.25 97 ALA A N 1
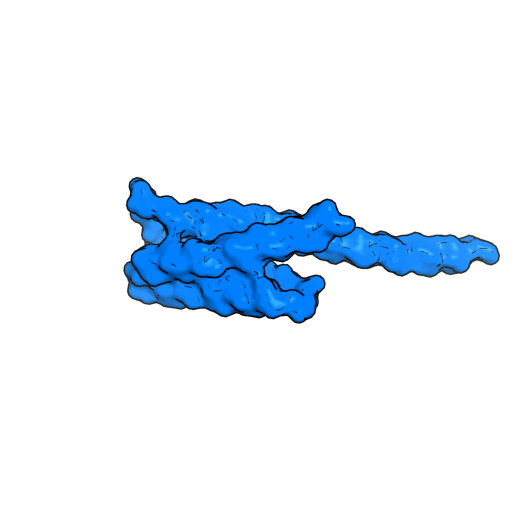ATOM 726 C CA . ALA A 1 97 ? 1.230 2.044 6.016 1.00 97.25 97 ALA A CA 1
ATOM 727 C C . ALA A 1 97 ? 2.640 2.667 6.083 1.00 97.25 97 ALA A C 1
ATOM 729 O O . ALA A 1 97 ? 3.291 2.851 5.051 1.00 97.25 97 ALA A O 1
ATOM 730 N N . GLY A 1 98 ? 3.146 2.909 7.296 1.00 97.44 98 GLY A N 1
ATOM 731 C CA . GLY A 1 98 ? 4.507 3.392 7.536 1.00 97.44 98 GLY A CA 1
ATOM 732 C C . GLY A 1 98 ? 5.594 2.402 7.111 1.00 97.44 98 GLY A C 1
ATOM 733 O O . GLY A 1 98 ? 6.617 2.820 6.577 1.00 97.44 98 GLY A O 1
ATOM 734 N N . MET A 1 99 ? 5.369 1.093 7.265 1.00 98.31 99 MET A N 1
ATOM 735 C CA . MET A 1 99 ? 6.294 0.062 6.769 1.00 98.31 99 MET A CA 1
ATOM 736 C C . MET A 1 99 ? 6.256 -0.091 5.242 1.00 98.31 99 MET A C 1
ATOM 738 O O . MET A 1 99 ? 7.276 -0.382 4.624 1.00 98.31 99 MET A O 1
ATOM 742 N N . ALA A 1 100 ? 5.100 0.127 4.613 1.00 98.19 100 ALA A N 1
ATOM 743 C CA . ALA A 1 100 ? 4.943 0.061 3.163 1.00 98.19 100 ALA A CA 1
ATOM 744 C C . ALA A 1 100 ? 5.626 1.233 2.431 1.00 98.19 100 ALA A C 1
ATOM 746 O O . ALA A 1 100 ? 6.191 1.046 1.350 1.00 98.19 100 ALA A O 1
ATOM 747 N N . LEU A 1 101 ? 5.582 2.442 3.004 1.00 97.88 101 LEU A N 1
ATOM 748 C CA . LEU A 1 101 ? 6.007 3.673 2.330 1.00 97.88 101 LEU A CA 1
ATOM 749 C C . LEU A 1 101 ? 7.486 3.673 1.869 1.00 97.88 101 LEU A C 1
ATOM 751 O O . LEU A 1 101 ? 7.734 4.054 0.722 1.00 97.88 101 LEU A O 1
ATOM 755 N N . PRO A 1 102 ? 8.474 3.203 2.660 1.00 98.06 102 PRO A N 1
ATOM 756 C CA . PRO A 1 102 ? 9.863 3.100 2.210 1.00 98.06 102 PRO A CA 1
ATOM 757 C C . PRO A 1 102 ? 10.039 2.235 0.958 1.00 98.06 102 PRO A C 1
ATOM 759 O O . PRO A 1 102 ? 10.797 2.601 0.061 1.00 98.06 102 PRO A O 1
ATOM 762 N N . PHE A 1 103 ? 9.304 1.124 0.847 1.00 98.19 103 PHE A N 1
ATOM 763 C CA . PHE A 1 103 ? 9.357 0.267 -0.338 1.00 98.19 103 PHE A CA 1
ATOM 764 C C . PHE A 1 103 ? 8.738 0.943 -1.563 1.00 98.19 103 PHE A C 1
ATOM 766 O O . PHE A 1 103 ? 9.250 0.791 -2.674 1.00 98.19 103 PHE A O 1
ATOM 773 N N . ALA A 1 104 ? 7.670 1.724 -1.372 1.00 97.00 104 ALA A N 1
ATOM 774 C CA . ALA A 1 104 ? 7.095 2.530 -2.443 1.00 97.00 104 ALA A CA 1
ATOM 775 C C . ALA A 1 104 ? 8.098 3.581 -2.955 1.00 97.00 104 ALA A C 1
ATOM 777 O O . ALA A 1 104 ? 8.304 3.697 -4.163 1.00 97.00 104 ALA A O 1
ATOM 778 N N . ASN A 1 105 ? 8.794 4.272 -2.048 1.00 95.88 105 ASN A N 1
ATOM 779 C CA . ASN A 1 105 ? 9.826 5.251 -2.402 1.00 95.88 105 ASN A CA 1
ATOM 780 C C . ASN A 1 105 ? 11.010 4.599 -3.130 1.00 95.88 105 ASN A C 1
ATOM 782 O O . ASN A 1 105 ? 11.434 5.087 -4.173 1.00 95.88 105 ASN A O 1
ATOM 786 N N . GLN A 1 106 ? 11.475 3.439 -2.661 1.00 95.94 106 GLN A N 1
ATOM 787 C CA . GLN A 1 106 ? 12.542 2.691 -3.328 1.00 95.94 106 GLN A CA 1
ATOM 788 C C . GLN A 1 106 ? 12.178 2.319 -4.775 1.00 95.94 106 GLN A C 1
ATOM 790 O O . GLN A 1 106 ? 13.022 2.378 -5.673 1.00 95.94 106 GLN A O 1
ATOM 795 N N . LEU A 1 107 ? 10.927 1.916 -5.019 1.00 94.25 107 LEU A N 1
ATOM 796 C CA . LEU A 1 107 ? 10.456 1.627 -6.371 1.00 94.25 107 LEU A CA 1
ATOM 797 C C . LEU A 1 107 ? 10.414 2.895 -7.227 1.00 94.25 107 LEU A C 1
ATOM 799 O O . LEU A 1 107 ? 10.825 2.830 -8.384 1.00 94.25 107 LEU A O 1
ATOM 803 N N . ALA A 1 108 ? 9.988 4.030 -6.671 1.00 93.00 108 ALA A N 1
ATOM 804 C CA . ALA A 1 108 ? 9.945 5.302 -7.388 1.00 93.00 108 ALA A CA 1
ATOM 805 C C . ALA A 1 108 ? 11.354 5.736 -7.818 1.00 93.00 108 ALA A C 1
ATOM 807 O O . ALA A 1 108 ? 11.584 6.010 -8.996 1.00 93.00 108 ALA A O 1
ATOM 808 N N . ASP A 1 109 ? 12.324 5.662 -6.906 1.00 91.31 109 ASP A N 1
ATOM 809 C CA . ASP A 1 109 ? 13.727 5.987 -7.183 1.00 91.31 109 ASP A CA 1
ATOM 810 C C . ASP A 1 109 ? 14.336 5.072 -8.252 1.00 91.31 109 ASP A C 1
ATOM 812 O O . ASP A 1 109 ? 15.154 5.502 -9.065 1.00 91.31 109 ASP A O 1
ATOM 816 N N . SER A 1 110 ? 13.930 3.798 -8.283 1.00 88.25 110 SER A N 1
ATOM 817 C CA . SER A 1 110 ? 14.381 2.849 -9.309 1.00 88.25 110 SER A CA 1
ATOM 818 C C . SER A 1 110 ? 13.829 3.148 -10.705 1.00 88.25 110 SER A C 1
ATOM 820 O O . SER A 1 110 ? 14.386 2.671 -11.686 1.00 88.25 110 SER A O 1
ATOM 822 N N . MET A 1 111 ? 12.737 3.913 -10.798 1.00 83.50 111 MET A N 1
ATOM 823 C CA . MET A 1 111 ? 12.108 4.310 -12.061 1.00 83.50 111 MET A CA 1
ATOM 824 C C . MET A 1 111 ? 12.636 5.642 -12.600 1.00 83.50 111 MET A C 1
ATOM 826 O O . MET A 1 111 ? 12.422 5.935 -13.774 1.00 83.50 111 MET A O 1
ATOM 830 N N . ALA A 1 112 ? 13.287 6.437 -11.749 1.00 75.25 112 ALA A N 1
ATOM 831 C CA . ALA A 1 112 ? 13.915 7.707 -12.105 1.00 75.25 112 ALA A CA 1
ATOM 832 C C . ALA A 1 112 ? 15.350 7.555 -12.653 1.00 75.25 112 ALA A C 1
ATOM 834 O O . ALA A 1 112 ? 15.948 8.548 -13.064 1.00 75.25 112 ALA A O 1
ATOM 835 N N . LYS A 1 113 ? 15.903 6.335 -12.636 1.00 59.47 113 LYS A N 1
ATOM 836 C CA . LYS A 1 113 ? 17.221 5.977 -13.181 1.00 59.47 113 LYS A CA 1
ATOM 837 C C . LYS A 1 113 ? 17.077 5.325 -14.549 1.00 59.47 113 LYS A C 1
ATOM 839 O O . LYS A 1 113 ? 17.959 5.587 -15.392 1.00 59.47 113 LYS A O 1
#

Secondary structure (DSSP, 8-state):
-HHHHHHHHHHHHHHHHHHHHHHHHHHHHHHHHHHHT-SSS---HHHHHHHHHHHHHHHHHHHHT---HHHHHHHHHHHHHHHHHHTT-HHHHHHHHHHHHHHHHHHHHHH--

Radius of gyration: 16.99 Å; chains: 1; bounding box: 33×22×61 Å

Foldseek 3Di:
DVVVVVVVVVVPPVVVVLLVVLLVLLVVLLVLLVVLLDPPDDDDLVNLLVSLVSNLVSLVSNVVSDPDPLSVQLNVLSNQLSVCSNVVNSVSNNVSSVSNNVSSVVVNVVSVD

pLDDT: mean 87.41, std 13.29, range [52.47, 98.56]

Sequence (113 aa):
MKFRWMLILCLVAIPLAAQTNRAADLSHLQAILLDAQNDKVTIGADVWRITGNEAVALANRIAASSKSSAARDLRTHVREMRDAAVKGDAAGARSHAGMALPFANQLADSMAK